Protein AF-A0A6G1YQM4-F1 (afdb_monomer_lite)

Structure (mmCIF, N/CA/C/O backbone):
data_AF-A0A6G1YQM4-F1
#
_entry.id   AF-A0A6G1YQM4-F1
#
loop_
_atom_site.group_PDB
_atom_site.id
_atom_site.type_symbol
_atom_site.label_atom_id
_atom_site.label_alt_id
_atom_site.label_comp_id
_atom_site.label_asym_id
_atom_site.label_entity_id
_atom_site.label_seq_id
_atom_site.pdbx_PDB_ins_code
_atom_site.Cartn_x
_atom_site.Cartn_y
_atom_site.Cartn_z
_atom_site.occupancy
_atom_site.B_iso_or_equiv
_atom_site.auth_seq_id
_atom_site.auth_comp_id
_atom_site.auth_asym_id
_atom_site.auth_atom_id
_atom_site.pdbx_PDB_model_num
ATOM 1 N N . MET A 1 1 ? 14.042 -0.057 -1.355 1.00 93.12 1 MET A N 1
ATOM 2 C CA . MET A 1 1 ? 14.466 -1.286 -0.635 1.00 93.12 1 MET A CA 1
ATOM 3 C C . MET A 1 1 ? 14.367 -2.520 -1.538 1.00 93.12 1 MET A C 1
ATOM 5 O O . MET A 1 1 ? 13.588 -2.497 -2.484 1.00 93.12 1 MET A O 1
ATOM 9 N N . LYS A 1 2 ? 15.116 -3.605 -1.276 1.00 93.81 2 LYS A N 1
ATOM 10 C CA . LYS A 1 2 ? 14.981 -4.874 -2.031 1.00 93.81 2 LYS A CA 1
ATOM 11 C C . LYS A 1 2 ? 13.639 -5.536 -1.713 1.00 93.81 2 LYS A C 1
ATOM 13 O O . LYS A 1 2 ? 13.329 -5.700 -0.537 1.00 93.81 2 LYS A O 1
ATOM 18 N N . LEU A 1 3 ? 12.873 -5.939 -2.725 1.00 96.12 3 LEU A N 1
ATOM 19 C CA . LEU A 1 3 ? 11.647 -6.713 -2.527 1.00 96.12 3 LEU A CA 1
ATOM 20 C C . LEU A 1 3 ? 12.017 -8.171 -2.213 1.00 96.12 3 LEU A C 1
ATOM 22 O O . LEU A 1 3 ? 12.542 -8.871 -3.070 1.00 96.12 3 LEU A O 1
ATOM 26 N N . THR A 1 4 ? 11.800 -8.593 -0.970 1.00 97.06 4 THR A N 1
ATOM 27 C CA . THR A 1 4 ? 12.006 -9.970 -0.488 1.00 97.06 4 THR A CA 1
ATOM 28 C C . THR A 1 4 ? 10.656 -10.600 -0.158 1.00 97.06 4 THR A C 1
ATOM 30 O O . THR A 1 4 ? 9.686 -9.864 0.028 1.00 97.06 4 THR A O 1
ATOM 33 N N . GLU A 1 5 ? 10.587 -11.925 -0.015 1.00 96.88 5 GLU A N 1
ATOM 34 C CA . GLU A 1 5 ? 9.345 -12.612 0.383 1.00 96.88 5 GLU A CA 1
ATOM 35 C C . GLU A 1 5 ? 8.803 -12.100 1.721 1.00 96.88 5 GLU A C 1
ATOM 37 O O . GLU A 1 5 ? 7.628 -11.757 1.818 1.00 96.88 5 GLU A O 1
ATOM 42 N N . PHE A 1 6 ? 9.682 -11.884 2.706 1.00 96.75 6 PHE A N 1
ATOM 43 C CA . PHE A 1 6 ? 9.312 -11.231 3.966 1.00 96.75 6 PHE A CA 1
ATOM 44 C C . PHE A 1 6 ? 8.618 -9.878 3.744 1.00 96.75 6 PHE A C 1
ATOM 46 O O . PHE A 1 6 ? 7.586 -9.590 4.344 1.00 96.75 6 PHE A O 1
ATOM 53 N N . ARG A 1 7 ? 9.160 -9.029 2.860 1.00 96.81 7 ARG A N 1
ATOM 54 C CA . ARG A 1 7 ? 8.571 -7.710 2.595 1.00 96.81 7 ARG A CA 1
ATOM 55 C C . ARG A 1 7 ? 7.274 -7.808 1.808 1.00 96.81 7 ARG A C 1
ATOM 57 O O . ARG A 1 7 ? 6.383 -7.012 2.071 1.00 96.81 7 ARG A O 1
ATOM 64 N N . LYS A 1 8 ? 7.140 -8.763 0.884 1.00 97.62 8 LYS A N 1
ATOM 65 C CA . LYS A 1 8 ? 5.861 -9.030 0.210 1.00 97.62 8 LYS A CA 1
ATOM 66 C C . LYS A 1 8 ? 4.793 -9.410 1.235 1.00 97.62 8 LYS A C 1
ATOM 68 O O . LYS A 1 8 ? 3.751 -8.764 1.278 1.00 97.62 8 LYS A O 1
ATOM 73 N N . ALA A 1 9 ? 5.088 -10.374 2.109 1.00 97.81 9 ALA A N 1
ATOM 74 C CA . ALA A 1 9 ? 4.183 -10.797 3.176 1.00 97.81 9 ALA A CA 1
ATOM 75 C C . ALA A 1 9 ? 3.811 -9.629 4.102 1.00 97.81 9 ALA A C 1
ATOM 77 O O . ALA A 1 9 ? 2.632 -9.404 4.375 1.00 97.81 9 ALA A O 1
ATOM 78 N N . TRP A 1 10 ? 4.798 -8.826 4.510 1.00 98.12 10 TRP A N 1
ATOM 79 C CA . TRP A 1 10 ? 4.562 -7.627 5.311 1.00 98.12 10 TRP A CA 1
ATOM 80 C C . TRP A 1 10 ? 3.642 -6.626 4.599 1.00 98.12 10 TRP A C 1
ATOM 82 O O . TRP A 1 10 ? 2.716 -6.125 5.225 1.00 98.12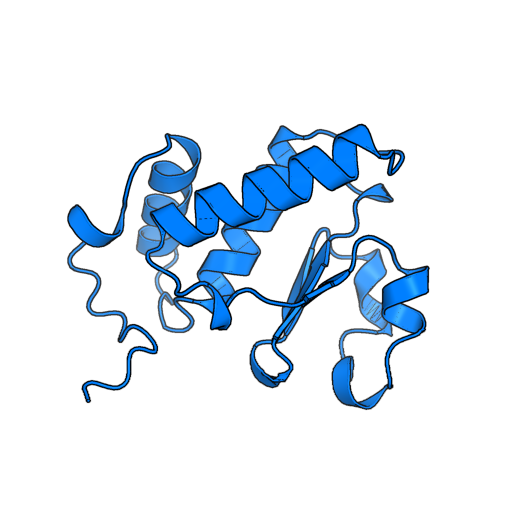 10 TRP A O 1
ATOM 92 N N . ILE A 1 11 ? 3.844 -6.363 3.301 1.00 98.12 11 ILE A N 1
ATOM 93 C CA . ILE A 1 11 ? 3.004 -5.437 2.520 1.00 98.12 11 ILE A CA 1
ATOM 94 C C . ILE A 1 11 ? 1.559 -5.935 2.463 1.00 98.12 11 ILE A C 1
ATOM 96 O O . ILE A 1 11 ? 0.642 -5.157 2.712 1.00 98.12 11 ILE A O 1
ATOM 100 N N . HIS A 1 12 ? 1.348 -7.217 2.162 1.00 97.38 12 HIS A N 1
ATOM 101 C CA . HIS A 1 12 ? 0.003 -7.792 2.106 1.00 97.38 12 HIS A CA 1
ATOM 102 C C . HIS A 1 12 ? -0.698 -7.736 3.466 1.00 97.38 12 HIS A C 1
ATOM 104 O O . HIS A 1 12 ? -1.864 -7.345 3.538 1.00 97.38 12 HIS A O 1
ATOM 110 N N . ASN A 1 13 ? 0.019 -8.060 4.545 1.00 97.50 13 ASN A N 1
ATOM 111 C CA . ASN A 1 13 ? -0.514 -7.949 5.897 1.00 97.50 13 ASN A CA 1
ATOM 112 C C . ASN A 1 13 ? -0.864 -6.499 6.256 1.00 97.50 13 ASN A C 1
ATOM 114 O O . ASN A 1 13 ? -1.948 -6.231 6.760 1.00 97.50 13 ASN A O 1
ATOM 118 N N . GLU A 1 14 ? 0.037 -5.565 5.958 1.00 97.38 14 GLU A N 1
ATOM 119 C CA . GLU A 1 14 ? -0.152 -4.143 6.222 1.00 97.38 14 GLU A CA 1
ATOM 120 C C . GLU A 1 14 ? -1.380 -3.603 5.475 1.00 97.38 14 GLU A C 1
ATOM 122 O O . GLU A 1 14 ? -2.225 -2.965 6.095 1.00 97.38 14 GLU A O 1
ATOM 127 N N . ILE A 1 15 ? -1.533 -3.914 4.182 1.00 96.94 15 ILE A N 1
ATOM 128 C CA . ILE A 1 15 ? -2.711 -3.524 3.390 1.00 96.94 15 ILE A CA 1
ATOM 129 C C . ILE A 1 15 ? -3.987 -4.079 4.016 1.00 96.94 15 ILE A C 1
ATOM 131 O O . ILE A 1 15 ? -4.918 -3.312 4.239 1.00 96.94 15 ILE A O 1
ATOM 135 N N . ARG A 1 16 ? -4.021 -5.372 4.356 1.00 95.56 16 ARG A N 1
ATOM 136 C CA . ARG A 1 16 ? -5.184 -6.001 4.998 1.00 95.56 16 ARG A CA 1
ATOM 137 C C . ARG A 1 16 ? -5.576 -5.284 6.291 1.00 95.56 16 ARG A C 1
ATOM 139 O O . ARG A 1 16 ? -6.733 -4.907 6.441 1.00 95.56 16 ARG A O 1
ATOM 146 N N . CYS A 1 17 ? -4.614 -5.015 7.174 1.00 94.06 17 CYS A N 1
ATOM 147 C CA . CYS A 1 17 ? -4.883 -4.294 8.419 1.00 94.06 17 CYS A CA 1
ATOM 148 C C . CYS A 1 17 ? -5.441 -2.885 8.166 1.00 94.06 17 CYS A C 1
ATOM 150 O O . CYS A 1 17 ? -6.333 -2.439 8.883 1.00 94.06 17 CYS A O 1
ATOM 152 N N . ARG A 1 18 ? -4.929 -2.155 7.162 1.00 94.12 18 ARG A N 1
ATOM 153 C CA . ARG A 1 18 ? -5.429 -0.803 6.849 1.00 94.12 18 ARG A CA 1
ATOM 154 C C . ARG A 1 18 ? -6.803 -0.824 6.192 1.00 94.12 18 ARG A C 1
ATOM 156 O O . ARG A 1 18 ? -7.613 0.029 6.525 1.00 94.12 18 A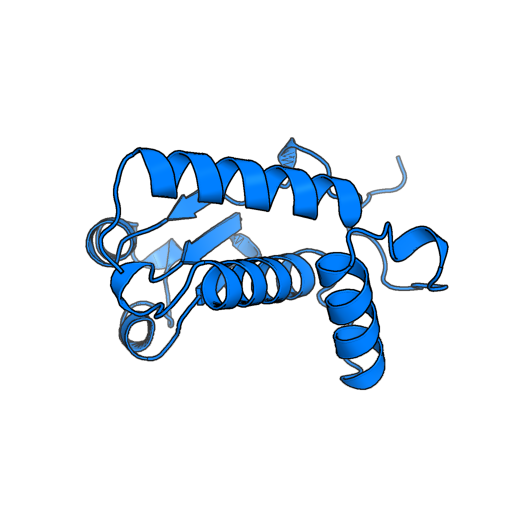RG A O 1
ATOM 163 N N . VAL A 1 19 ? -7.074 -1.799 5.328 1.00 93.00 19 VAL A N 1
ATOM 164 C CA . VAL A 1 19 ? -8.391 -2.053 4.718 1.00 93.00 19 VAL A CA 1
ATOM 165 C C . VAL A 1 19 ? -9.452 -2.278 5.797 1.00 93.00 19 VAL A C 1
ATOM 167 O O . VAL A 1 19 ? -10.497 -1.634 5.771 1.00 93.00 19 VAL A O 1
ATOM 170 N N . GLU A 1 20 ? -9.158 -3.119 6.789 1.00 90.44 20 GLU A N 1
ATOM 171 C CA . GLU A 1 20 ? -10.054 -3.355 7.929 1.00 90.44 20 GLU A CA 1
ATOM 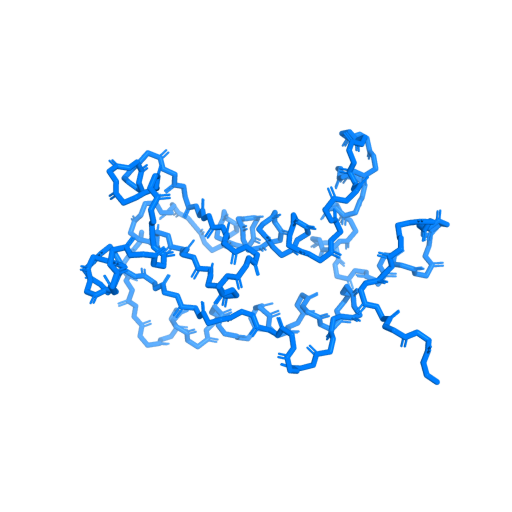172 C C . GLU A 1 20 ? -10.292 -2.068 8.736 1.00 90.44 20 GLU A C 1
ATOM 174 O O . GLU A 1 20 ? -11.428 -1.743 9.081 1.00 90.44 20 GLU A O 1
ATOM 179 N N . GLN A 1 21 ? -9.242 -1.277 8.979 1.00 90.19 21 GLN A N 1
ATOM 180 C CA . GLN A 1 21 ? -9.352 -0.017 9.724 1.00 90.19 21 GLN A CA 1
ATOM 181 C C . GLN A 1 21 ? -10.184 1.056 9.018 1.00 90.19 21 GLN A C 1
ATOM 183 O O . GLN A 1 21 ? -10.851 1.839 9.693 1.00 90.19 21 GLN A O 1
ATOM 188 N N . ILE A 1 22 ? -10.149 1.111 7.685 1.00 88.44 22 ILE A N 1
ATOM 189 C CA . ILE A 1 22 ? -10.969 2.044 6.896 1.00 88.44 22 ILE A CA 1
ATOM 190 C C . ILE A 1 22 ? -12.362 1.490 6.570 1.00 88.44 22 ILE A C 1
ATOM 192 O O . ILE A 1 22 ? -13.146 2.191 5.936 1.00 88.44 22 ILE A O 1
ATOM 196 N N . GLY A 1 23 ? -12.673 0.259 6.992 1.00 88.06 23 GLY A N 1
ATOM 197 C CA . GLY A 1 23 ? -13.964 -0.378 6.727 1.00 88.06 23 GLY A CA 1
ATOM 198 C C . GLY A 1 23 ? -14.176 -0.737 5.255 1.00 88.06 23 GLY A C 1
ATOM 199 O O . GLY A 1 23 ? -15.309 -0.750 4.785 1.00 88.06 23 GLY A O 1
ATOM 200 N N . MET A 1 24 ? -13.101 -0.992 4.505 1.00 89.56 24 MET A N 1
ATOM 201 C CA . MET A 1 24 ? -13.199 -1.397 3.104 1.00 89.56 24 MET A CA 1
ATOM 202 C C . MET A 1 24 ? -13.535 -2.898 3.009 1.00 89.56 24 MET A C 1
ATOM 204 O O . MET A 1 24 ? -12.824 -3.716 3.604 1.00 89.56 24 MET A O 1
ATOM 208 N N . PRO A 1 25 ? -14.572 -3.296 2.248 1.00 90.12 25 PRO A N 1
ATOM 209 C CA . PRO A 1 25 ? -14.885 -4.700 2.009 1.00 90.12 25 PRO A CA 1
ATOM 210 C C . PRO A 1 25 ? -13.738 -5.442 1.312 1.00 90.12 25 PRO A C 1
ATOM 212 O O . PRO A 1 25 ? -13.021 -4.878 0.485 1.00 90.12 25 PRO A O 1
ATOM 215 N N . LYS A 1 26 ? -13.581 -6.742 1.589 1.00 89.62 26 LYS A N 1
ATOM 216 C CA . LYS A 1 26 ? -12.479 -7.549 1.029 1.00 89.62 26 LYS A CA 1
ATOM 217 C C . LYS A 1 26 ? -12.480 -7.579 -0.505 1.00 89.62 26 LYS A C 1
ATOM 219 O O . LYS A 1 26 ? -11.410 -7.590 -1.107 1.00 89.62 26 LYS A O 1
ATOM 224 N N . GLN A 1 27 ? -13.655 -7.555 -1.132 1.00 91.50 27 GLN A N 1
ATOM 225 C CA . GLN A 1 27 ? -13.819 -7.520 -2.589 1.00 91.50 27 GLN A CA 1
ATOM 226 C C . GLN A 1 27 ? -13.384 -6.194 -3.235 1.00 91.50 27 GLN A C 1
ATOM 228 O O . GLN A 1 27 ? -13.134 -6.148 -4.439 1.00 91.50 27 GLN A O 1
ATOM 233 N N . GLU A 1 28 ? -13.263 -5.128 -2.441 1.00 92.88 28 GLU A N 1
ATOM 234 C CA . GLU A 1 28 ? -12.826 -3.810 -2.903 1.00 92.88 28 GLU A CA 1
ATOM 235 C C . GLU A 1 28 ? -11.308 -3.624 -2.821 1.00 92.88 28 GLU A C 1
ATOM 237 O O . GLU A 1 28 ? -10.787 -2.640 -3.349 1.00 92.88 28 GLU A O 1
ATOM 242 N N . ILE A 1 29 ? -10.574 -4.565 -2.214 1.00 94.81 29 ILE A N 1
ATOM 243 C CA . ILE A 1 29 ? -9.115 -4.482 -2.101 1.00 94.81 29 ILE A CA 1
ATOM 244 C C . ILE A 1 29 ? -8.498 -4.444 -3.511 1.00 94.81 29 ILE A C 1
ATOM 246 O O . ILE A 1 29 ? -8.709 -5.366 -4.304 1.00 94.81 29 ILE A O 1
ATOM 250 N N . PRO A 1 30 ? -7.697 -3.415 -3.846 1.00 95.12 30 PRO A N 1
ATOM 251 C CA . PRO A 1 30 ? -7.116 -3.296 -5.174 1.00 95.12 30 PRO A CA 1
ATOM 252 C C . PRO A 1 30 ? -6.072 -4.389 -5.432 1.00 95.12 30 PRO A C 1
ATOM 254 O O . PRO A 1 30 ? -5.354 -4.831 -4.532 1.00 95.12 30 PRO A O 1
ATOM 257 N N . ARG A 1 31 ? -5.898 -4.762 -6.702 1.00 96.06 31 ARG A N 1
ATOM 258 C CA . ARG A 1 31 ? -4.773 -5.587 -7.151 1.00 96.06 31 ARG A CA 1
ATOM 259 C C . ARG A 1 31 ? -3.462 -4.845 -6.906 1.00 96.06 31 ARG A C 1
ATOM 261 O O . ARG A 1 31 ? -3.282 -3.721 -7.376 1.00 96.06 31 ARG A O 1
ATOM 268 N N . ILE A 1 32 ? -2.523 -5.499 -6.227 1.00 97.12 32 ILE A N 1
ATOM 269 C CA . ILE A 1 32 ? -1.249 -4.898 -5.825 1.00 97.12 32 ILE A CA 1
ATOM 270 C C . ILE A 1 32 ? -0.145 -5.232 -6.826 1.00 97.12 32 ILE A C 1
ATOM 272 O O . ILE A 1 32 ? 0.067 -6.392 -7.169 1.00 97.12 32 ILE A O 1
ATOM 276 N N . ILE A 1 33 ? 0.581 -4.207 -7.262 1.00 96.81 33 ILE A N 1
ATOM 277 C CA . ILE A 1 33 ? 1.744 -4.303 -8.143 1.00 96.81 33 ILE A CA 1
ATOM 278 C C . ILE A 1 33 ? 2.945 -3.702 -7.414 1.00 96.81 33 ILE A C 1
ATOM 280 O O . ILE A 1 33 ? 2.906 -2.544 -6.999 1.00 96.81 33 ILE A O 1
ATOM 284 N N . LEU A 1 34 ? 4.016 -4.476 -7.246 1.00 96.75 34 LEU A N 1
ATOM 285 C CA . LEU A 1 34 ? 5.131 -4.114 -6.355 1.00 96.75 34 LEU A CA 1
ATOM 286 C C . LEU A 1 34 ? 6.393 -3.692 -7.107 1.00 96.75 34 LEU A C 1
ATOM 288 O O . LEU A 1 34 ? 7.334 -3.147 -6.520 1.00 96.75 34 LEU A O 1
ATOM 292 N N . THR A 1 35 ? 6.438 -3.953 -8.413 1.00 93.38 35 THR A N 1
ATOM 293 C CA . THR A 1 35 ? 7.584 -3.622 -9.254 1.00 93.38 35 THR A CA 1
ATOM 294 C C . THR A 1 35 ? 7.169 -2.872 -10.509 1.00 93.38 35 THR A C 1
ATOM 296 O O . THR A 1 35 ? 6.100 -3.075 -11.084 1.00 93.38 35 THR A O 1
ATOM 299 N N . ARG A 1 36 ? 8.061 -1.996 -10.982 1.00 91.25 36 ARG A N 1
ATOM 300 C CA . ARG A 1 36 ? 7.854 -1.294 -12.252 1.00 91.25 36 ARG A CA 1
ATOM 301 C C . ARG A 1 36 ? 7.772 -2.275 -13.425 1.00 91.25 36 ARG A C 1
ATOM 303 O O . ARG A 1 36 ? 7.031 -2.014 -14.361 1.00 91.25 36 ARG A O 1
ATOM 310 N N . LYS A 1 37 ? 8.502 -3.396 -13.370 1.00 91.62 37 LYS A N 1
ATOM 311 C CA . LYS A 1 37 ? 8.447 -4.446 -14.396 1.00 91.62 37 LYS A CA 1
ATOM 312 C C . LYS A 1 37 ? 7.028 -5.003 -14.525 1.00 91.62 37 LYS A C 1
ATOM 314 O O . LYS A 1 37 ? 6.490 -5.003 -15.622 1.00 91.62 37 LYS A O 1
ATOM 319 N N . GLU A 1 38 ? 6.407 -5.393 -13.413 1.00 94.00 38 GLU A N 1
ATOM 320 C CA . GLU A 1 38 ? 5.018 -5.876 -13.396 1.00 94.00 38 GLU A CA 1
ATOM 321 C C . GLU A 1 38 ? 4.030 -4.787 -13.831 1.00 94.00 38 GLU A C 1
ATOM 323 O O . GLU A 1 38 ? 3.119 -5.058 -14.604 1.00 94.00 38 GLU A O 1
ATOM 328 N N . TRP A 1 39 ? 4.236 -3.536 -13.406 1.00 92.50 39 TRP A N 1
ATOM 329 C CA . TRP A 1 39 ? 3.393 -2.413 -13.833 1.00 92.50 39 TRP A CA 1
ATOM 330 C C . TRP A 1 39 ? 3.437 -2.195 -15.347 1.00 92.50 39 TRP A C 1
ATOM 332 O O . TRP A 1 39 ? 2.412 -1.969 -15.985 1.00 92.50 39 TRP A O 1
ATOM 342 N N . LEU A 1 40 ? 4.630 -2.275 -15.934 1.00 91.00 40 LEU A N 1
ATOM 343 C CA . LEU A 1 40 ? 4.818 -2.182 -17.376 1.00 91.00 40 LEU A CA 1
ATOM 344 C C . LEU A 1 40 ? 4.370 -3.460 -18.104 1.00 91.00 40 LEU A C 1
ATOM 346 O O . LEU A 1 40 ? 4.157 -3.413 -19.306 1.00 91.00 40 LEU A O 1
ATOM 350 N N . ALA A 1 41 ? 4.174 -4.585 -17.426 1.00 93.56 41 ALA A N 1
ATOM 351 C CA . ALA A 1 41 ? 3.583 -5.766 -18.052 1.00 93.56 41 ALA A CA 1
ATOM 352 C C . ALA A 1 41 ? 2.053 -5.659 -18.191 1.00 93.56 41 ALA A C 1
ATOM 354 O O . ALA A 1 41 ? 1.460 -6.392 -18.976 1.00 93.56 41 ALA A O 1
ATOM 355 N N . LEU A 1 42 ? 1.402 -4.742 -17.464 1.00 93.19 42 LEU A N 1
ATOM 356 C CA . LEU A 1 42 ? -0.039 -4.525 -17.591 1.00 93.19 42 LEU A CA 1
ATOM 357 C C . LEU A 1 42 ? -0.410 -3.934 -18.965 1.00 93.19 42 LEU A C 1
ATOM 359 O O . LEU A 1 42 ? 0.361 -3.113 -19.493 1.00 93.19 42 LEU A O 1
ATOM 363 N N . PRO A 1 43 ? -1.615 -4.258 -19.482 1.00 92.88 43 PRO A N 1
ATOM 364 C CA . PRO A 1 43 ? -2.218 -3.575 -20.623 1.00 92.88 43 PRO A CA 1
ATOM 365 C C . PRO A 1 43 ? -2.147 -2.049 -20.484 1.00 92.88 43 PRO A C 1
ATOM 367 O O . PRO A 1 43 ? -2.249 -1.484 -19.382 1.00 92.88 43 PRO A O 1
ATOM 370 N N . LYS A 1 44 ? -1.917 -1.356 -21.603 1.00 88.75 44 LYS A N 1
ATOM 371 C CA . LYS A 1 44 ? -1.682 0.097 -21.601 1.00 88.75 44 LYS A CA 1
ATOM 372 C C . LYS A 1 44 ? -2.916 0.854 -21.115 1.00 88.75 44 LYS A C 1
ATOM 374 O O . LYS A 1 44 ? -2.777 1.850 -20.408 1.00 88.75 44 LYS A O 1
ATOM 379 N N . GLU A 1 45 ? -4.094 0.333 -21.414 1.00 88.69 45 GLU A N 1
ATOM 380 C CA . GLU A 1 45 ? -5.417 0.862 -21.088 1.00 88.69 45 GLU A CA 1
ATOM 381 C C . GLU A 1 45 ? -5.597 0.961 -19.566 1.00 88.69 45 GLU A C 1
ATOM 383 O O . GLU A 1 45 ? -6.072 1.972 -19.052 1.00 88.69 45 GLU A O 1
ATOM 388 N N . LEU A 1 46 ? -5.091 -0.027 -18.817 1.00 87.31 46 LEU A N 1
ATOM 389 C CA . LEU A 1 46 ? -5.152 -0.054 -17.348 1.00 87.31 46 LEU A CA 1
ATOM 390 C C . LEU A 1 46 ? -4.170 0.925 -16.684 1.00 87.31 46 LEU A C 1
ATOM 392 O O . LEU A 1 46 ? -4.300 1.254 -15.504 1.00 87.31 46 LEU A O 1
ATOM 396 N N . THR A 1 47 ? -3.163 1.396 -17.425 1.00 83.19 47 THR A N 1
ATOM 397 C CA . THR A 1 47 ? -2.077 2.243 -16.898 1.00 83.19 47 THR A CA 1
ATOM 398 C C . THR A 1 47 ? -2.021 3.638 -17.538 1.00 83.19 47 THR A C 1
ATOM 400 O O . THR A 1 47 ? -1.151 4.445 -17.179 1.00 83.19 47 THR A O 1
ATOM 403 N N . HIS A 1 48 ? -2.981 3.970 -18.410 1.00 80.81 48 HIS A N 1
ATOM 404 C CA . HIS A 1 48 ? -2.989 5.131 -19.309 1.00 80.81 48 HIS A CA 1
ATOM 405 C C . HIS A 1 48 ? -2.736 6.482 -18.614 1.00 80.81 48 HIS A C 1
ATOM 407 O O . HIS A 1 48 ? -3.563 6.955 -17.842 1.00 80.81 48 HIS A O 1
ATOM 413 N N . GLY A 1 49 ? -1.589 7.125 -18.869 1.00 78.62 49 GLY A N 1
ATOM 414 C CA . GLY A 1 49 ? -1.214 8.425 -18.276 1.00 78.62 49 GLY A CA 1
ATOM 415 C C . GLY A 1 49 ? -0.366 8.365 -16.992 1.00 78.62 49 GLY A C 1
ATOM 416 O O . GLY A 1 49 ? 0.095 9.394 -16.511 1.00 78.62 49 GLY A O 1
ATOM 417 N N . LEU A 1 50 ? -0.098 7.175 -16.438 1.00 80.06 50 LEU A N 1
ATOM 418 C CA . LEU A 1 50 ? 0.828 6.999 -15.297 1.00 80.06 50 LEU A CA 1
ATOM 419 C C . LEU A 1 50 ? 2.027 6.108 -15.625 1.00 80.06 50 LEU A C 1
ATOM 421 O O . LEU A 1 50 ? 3.012 6.083 -14.889 1.00 80.06 50 LEU A O 1
ATOM 425 N N . ARG A 1 51 ? 1.979 5.395 -16.751 1.00 82.25 51 ARG A N 1
ATOM 426 C CA . ARG A 1 51 ? 3.019 4.462 -17.199 1.00 82.25 51 ARG A CA 1
ATOM 427 C C . ARG A 1 51 ? 4.415 5.091 -17.294 1.00 82.25 51 ARG A C 1
ATOM 429 O O . ARG A 1 51 ? 5.397 4.441 -16.939 1.00 82.25 51 ARG A O 1
ATOM 436 N N . THR A 1 52 ? 4.494 6.353 -17.711 1.00 78.19 52 THR A N 1
ATOM 437 C CA . THR A 1 52 ? 5.749 7.107 -17.856 1.00 78.19 52 THR A CA 1
ATOM 438 C C . THR A 1 52 ? 6.202 7.789 -16.566 1.00 78.19 52 THR A C 1
ATOM 440 O O . THR A 1 52 ? 7.377 8.116 -16.453 1.00 78.19 52 THR A O 1
ATOM 443 N N . THR A 1 53 ? 5.336 7.962 -15.563 1.00 81.19 53 THR A N 1
ATOM 444 C CA . THR A 1 53 ? 5.625 8.760 -14.354 1.00 81.19 53 THR A CA 1
ATOM 445 C C . THR A 1 53 ? 5.805 7.932 -13.082 1.00 81.19 53 THR A C 1
ATOM 447 O O . THR A 1 53 ? 6.191 8.479 -12.051 1.00 81.19 53 THR A O 1
ATOM 450 N N . THR A 1 54 ? 5.624 6.608 -13.138 1.00 80.00 54 THR A N 1
ATOM 451 C CA . THR A 1 54 ? 5.789 5.702 -11.981 1.00 80.00 54 THR A CA 1
ATOM 452 C C . THR A 1 54 ? 7.170 5.739 -11.327 1.00 80.00 54 THR A C 1
ATOM 454 O O . THR A 1 54 ? 7.297 5.422 -10.149 1.00 80.00 54 THR A O 1
ATOM 457 N N . HIS A 1 55 ? 8.213 6.155 -12.050 1.00 78.50 55 HIS A N 1
ATOM 458 C CA . HIS A 1 55 ? 9.554 6.328 -11.486 1.00 78.50 55 HIS A CA 1
ATOM 459 C C . HIS A 1 55 ? 9.662 7.542 -10.545 1.00 78.50 55 HIS A C 1
ATOM 461 O O . HIS A 1 55 ? 10.534 7.553 -9.681 1.00 78.50 55 HIS A O 1
ATOM 467 N N . LYS A 1 56 ? 8.770 8.535 -10.683 1.00 85.81 56 LYS A N 1
ATOM 468 C CA . LYS A 1 56 ? 8.742 9.767 -9.874 1.00 85.81 56 LYS A CA 1
ATOM 469 C C . LYS A 1 56 ? 7.902 9.637 -8.600 1.00 85.81 56 LYS A C 1
ATOM 471 O O . LYS A 1 56 ? 7.935 10.527 -7.760 1.00 85.81 56 LYS A O 1
ATOM 476 N N . LYS A 1 57 ? 7.123 8.559 -8.466 1.00 89.62 57 LYS A N 1
ATOM 477 C CA . LYS A 1 57 ? 6.168 8.362 -7.368 1.00 89.62 57 LYS A CA 1
ATOM 478 C C . LYS A 1 57 ? 6.541 7.144 -6.527 1.00 89.62 57 LYS A C 1
ATOM 480 O O . LYS A 1 57 ? 7.021 6.137 -7.050 1.00 89.62 57 LYS A O 1
ATOM 485 N N . LEU A 1 58 ? 6.297 7.237 -5.220 1.00 94.31 58 LEU A N 1
ATOM 486 C CA . LEU A 1 58 ? 6.443 6.109 -4.296 1.00 94.31 58 LEU A CA 1
ATOM 487 C C . LEU A 1 58 ? 5.288 5.114 -4.443 1.00 94.31 58 LEU A C 1
ATOM 489 O O . LEU A 1 58 ? 5.517 3.908 -4.417 1.00 94.31 58 LEU A O 1
ATOM 493 N N . GLY A 1 59 ? 4.075 5.602 -4.686 1.00 94.56 59 GLY A N 1
ATOM 494 C CA . GLY A 1 59 ? 2.907 4.788 -4.991 1.00 94.56 59 GLY A CA 1
ATOM 495 C C . GLY A 1 59 ? 1.927 5.531 -5.889 1.00 94.56 59 GLY A C 1
ATOM 496 O O . GLY A 1 59 ? 2.102 6.719 -6.171 1.00 94.56 59 GLY A O 1
ATOM 497 N N . THR A 1 60 ? 0.954 4.800 -6.418 1.00 93.25 60 THR A N 1
ATOM 498 C CA . THR A 1 60 ? -0.219 5.373 -7.080 1.00 93.25 60 THR A CA 1
ATOM 499 C C . THR A 1 60 ? -1.331 4.335 -7.161 1.00 93.25 60 THR A C 1
ATOM 501 O O . THR A 1 60 ? -1.059 3.152 -7.377 1.00 93.25 60 THR A O 1
ATOM 504 N N . ILE A 1 61 ? -2.580 4.772 -7.064 1.00 91.19 61 ILE A N 1
ATOM 505 C CA . ILE A 1 61 ? -3.752 3.925 -7.274 1.00 91.19 61 ILE A CA 1
ATOM 506 C C . ILE A 1 61 ? -4.584 4.366 -8.482 1.00 91.19 61 ILE A C 1
ATOM 508 O O . ILE A 1 61 ? -4.691 5.549 -8.808 1.00 91.19 61 ILE A O 1
ATOM 512 N N . ARG A 1 62 ? -5.176 3.389 -9.172 1.00 90.00 62 ARG A N 1
ATOM 513 C CA . ARG A 1 62 ? -6.142 3.575 -10.257 1.00 90.00 62 ARG A CA 1
ATOM 514 C C . ARG A 1 62 ? -7.512 3.095 -9.801 1.00 90.00 62 ARG A C 1
ATOM 516 O O . ARG A 1 62 ? -7.764 1.893 -9.872 1.00 90.00 62 ARG A O 1
ATOM 523 N N . PRO A 1 63 ? -8.414 4.004 -9.393 1.00 87.25 63 PRO A N 1
ATOM 524 C CA . PRO A 1 63 ? -9.713 3.598 -8.876 1.00 87.25 63 PRO A CA 1
ATOM 525 C C . PRO A 1 63 ? -10.556 2.804 -9.876 1.00 87.25 63 PRO A C 1
ATOM 527 O O . PRO A 1 63 ? -11.110 1.777 -9.511 1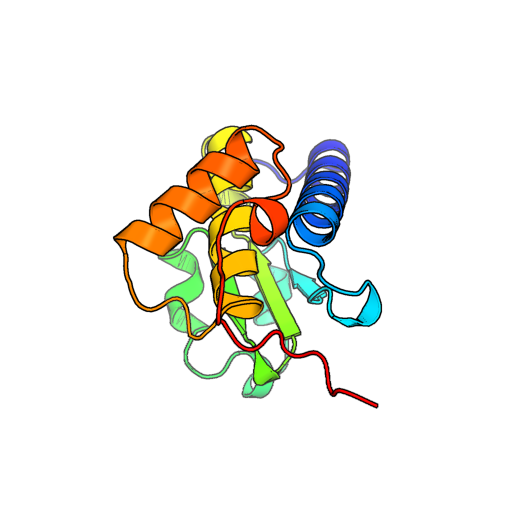.00 87.25 63 PRO A O 1
ATOM 530 N N . ARG A 1 64 ? -10.592 3.224 -11.150 1.00 87.00 64 ARG A N 1
ATOM 531 C CA . ARG A 1 64 ? -11.396 2.556 -12.192 1.00 87.00 64 ARG A CA 1
ATOM 532 C C . ARG A 1 64 ? -10.984 1.106 -12.444 1.00 87.00 64 ARG A C 1
ATOM 534 O O . ARG A 1 64 ? -11.839 0.252 -12.608 1.00 87.00 64 ARG A O 1
ATOM 541 N N . SER A 1 65 ? -9.681 0.827 -12.472 1.00 89.75 65 SER A N 1
ATOM 542 C CA . SER A 1 65 ? -9.165 -0.525 -12.714 1.00 89.75 65 SER A CA 1
ATOM 543 C C . SER A 1 65 ? -8.873 -1.301 -11.428 1.00 89.75 65 SER A C 1
ATOM 545 O O . SER A 1 65 ? -8.456 -2.452 -11.511 1.00 89.75 65 SER A O 1
ATOM 547 N N . ARG A 1 66 ? -9.055 -0.682 -10.252 1.00 92.69 66 ARG A N 1
ATOM 548 C CA . ARG A 1 66 ? -8.741 -1.244 -8.928 1.00 92.69 66 ARG A CA 1
ATOM 549 C C . ARG A 1 66 ? -7.311 -1.788 -8.845 1.00 92.69 66 ARG A C 1
ATOM 551 O O . ARG A 1 66 ? -7.082 -2.896 -8.374 1.00 92.69 66 ARG A O 1
ATOM 558 N N . ILE A 1 67 ? -6.331 -1.019 -9.332 1.00 94.19 67 ILE A N 1
ATOM 559 C CA . ILE A 1 67 ? -4.906 -1.401 -9.300 1.00 94.19 67 ILE A CA 1
ATOM 560 C C . ILE A 1 67 ? -4.124 -0.395 -8.466 1.00 94.19 67 ILE A C 1
ATOM 562 O O . ILE A 1 67 ? -4.152 0.801 -8.757 1.00 94.19 67 ILE A O 1
ATOM 566 N N . MET A 1 68 ? -3.374 -0.886 -7.483 1.00 95.44 68 MET A N 1
ATOM 567 C CA . MET A 1 68 ? -2.421 -0.106 -6.704 1.00 95.44 68 MET A CA 1
ATOM 568 C C . MET A 1 68 ? -0.994 -0.494 -7.075 1.00 95.44 68 MET A C 1
ATOM 570 O O . MET A 1 68 ? -0.617 -1.663 -7.018 1.00 95.44 68 MET A O 1
ATOM 574 N N . PHE A 1 69 ? -0.180 0.497 -7.412 1.00 96.44 69 PHE A N 1
ATOM 575 C CA . PHE A 1 69 ? 1.253 0.340 -7.592 1.00 96.44 69 PHE A CA 1
ATOM 576 C C . PHE A 1 69 ? 2.009 0.893 -6.392 1.00 96.44 69 PHE A C 1
ATOM 578 O O . PHE A 1 69 ? 1.790 2.031 -5.983 1.00 96.44 69 PHE A O 1
ATOM 585 N N . LEU A 1 70 ? 2.948 0.104 -5.879 1.00 97.06 70 LEU A N 1
ATOM 586 C CA . LEU A 1 70 ? 3.888 0.496 -4.837 1.00 97.06 70 LEU A CA 1
ATOM 587 C C . LEU A 1 70 ? 5.305 0.303 -5.373 1.00 97.06 70 LEU A C 1
ATOM 589 O O . LEU A 1 70 ? 5.751 -0.821 -5.593 1.00 97.06 70 LEU A O 1
ATOM 593 N N . ASN A 1 71 ? 6.050 1.389 -5.558 1.00 95.31 71 ASN A N 1
ATOM 594 C CA . ASN A 1 71 ? 7.435 1.331 -6.010 1.00 95.31 71 ASN A CA 1
ATOM 595 C C . ASN A 1 71 ? 8.364 0.964 -4.845 1.00 95.31 71 ASN A C 1
ATOM 597 O O . ASN A 1 71 ? 9.086 1.805 -4.300 1.00 95.31 71 ASN A O 1
ATOM 601 N N . VAL A 1 72 ? 8.346 -0.301 -4.423 1.00 96.00 72 VAL A N 1
ATOM 602 C CA . VAL A 1 72 ? 9.074 -0.773 -3.231 1.00 96.00 72 VAL A CA 1
ATOM 603 C C . VAL A 1 72 ? 10.571 -0.447 -3.316 1.00 96.00 72 VAL A C 1
ATOM 605 O O . VAL A 1 72 ? 11.192 -0.063 -2.321 1.00 96.00 72 VAL A O 1
ATOM 608 N N . ARG A 1 73 ? 11.167 -0.488 -4.515 1.00 94.12 73 ARG A N 1
ATOM 609 C CA . ARG A 1 73 ? 12.587 -0.151 -4.704 1.00 94.12 73 ARG A CA 1
ATOM 610 C C . ARG A 1 73 ? 12.914 1.287 -4.295 1.00 94.12 73 ARG A C 1
ATOM 612 O O . ARG A 1 73 ? 13.965 1.479 -3.685 1.00 94.12 73 ARG A O 1
ATOM 619 N N . SER A 1 74 ? 12.007 2.233 -4.521 1.00 94.50 74 SER A N 1
ATOM 620 C CA . SER A 1 74 ? 12.190 3.653 -4.189 1.00 94.50 74 SER A CA 1
ATOM 621 C C . SER A 1 74 ? 11.967 4.002 -2.713 1.00 94.50 74 SER A C 1
ATOM 623 O O . SER A 1 74 ? 12.331 5.093 -2.286 1.00 94.50 74 SER A O 1
ATOM 625 N N . HIS A 1 75 ? 11.413 3.091 -1.909 1.00 96.19 75 HIS A N 1
ATOM 626 C CA . HIS A 1 75 ? 11.200 3.336 -0.483 1.00 96.19 75 HIS A CA 1
ATOM 627 C C . HIS A 1 75 ? 12.475 3.119 0.340 1.00 96.19 75 HIS A C 1
ATOM 629 O O . HIS A 1 75 ? 13.194 2.128 0.150 1.00 96.19 75 HIS A O 1
ATOM 635 N N . ARG A 1 76 ? 12.714 4.010 1.307 1.00 95.69 76 ARG A N 1
ATOM 636 C CA . ARG A 1 76 ? 13.863 3.979 2.228 1.00 95.69 76 ARG A CA 1
ATOM 637 C C . ARG A 1 76 ? 13.602 3.147 3.488 1.00 95.69 76 ARG A C 1
ATOM 639 O O . ARG A 1 76 ? 14.543 2.619 4.063 1.00 95.69 76 ARG A O 1
ATOM 646 N N . SER A 1 77 ? 12.343 2.986 3.905 1.00 96.44 77 SER A N 1
ATOM 647 C CA . SER A 1 77 ? 11.975 2.228 5.113 1.00 96.44 77 SER A CA 1
ATOM 648 C C . SER A 1 77 ? 10.554 1.661 5.047 1.00 96.44 77 SER A C 1
ATOM 650 O O . SER A 1 77 ? 9.720 2.146 4.280 1.00 96.44 77 SER A O 1
ATOM 652 N N . LEU A 1 78 ? 10.258 0.650 5.878 1.00 96.56 78 LEU A N 1
ATOM 653 C CA . LEU A 1 78 ? 8.896 0.110 6.021 1.00 96.56 78 LEU A CA 1
ATOM 654 C C . LEU A 1 78 ? 7.915 1.170 6.536 1.00 96.56 78 LEU A C 1
ATOM 656 O O . LEU A 1 78 ? 6.764 1.194 6.120 1.00 96.56 78 LEU A O 1
ATOM 660 N N . ARG A 1 79 ? 8.384 2.105 7.375 1.00 95.88 79 ARG A N 1
ATOM 661 C CA . ARG A 1 79 ? 7.580 3.245 7.835 1.00 95.88 79 ARG A CA 1
ATOM 662 C C . ARG A 1 79 ? 7.113 4.118 6.669 1.00 95.88 79 ARG A C 1
ATOM 664 O O . ARG A 1 79 ? 5.941 4.462 6.609 1.00 95.88 79 ARG A O 1
ATOM 671 N N . GLN A 1 80 ? 8.007 4.443 5.734 1.00 96.38 80 GLN A N 1
ATOM 672 C CA . GLN A 1 80 ? 7.647 5.215 4.540 1.00 96.38 80 GLN A CA 1
ATOM 673 C C . GLN A 1 80 ? 6.687 4.437 3.625 1.00 96.38 80 GLN A C 1
ATOM 675 O O . GLN A 1 80 ? 5.777 5.017 3.041 1.00 96.38 80 GLN A O 1
ATOM 680 N N . LEU A 1 81 ? 6.881 3.120 3.511 1.00 97.31 81 LEU A N 1
ATOM 681 C CA . LEU A 1 81 ? 6.015 2.256 2.709 1.00 97.31 81 LEU A CA 1
ATOM 682 C C . LEU A 1 81 ? 4.603 2.152 3.294 1.00 97.31 81 LEU A C 1
ATOM 684 O O . LEU A 1 81 ? 3.635 2.287 2.554 1.00 97.31 81 LEU A O 1
ATOM 688 N N . ARG A 1 82 ? 4.482 2.006 4.619 1.00 97.38 82 ARG A N 1
ATOM 689 C CA . ARG A 1 82 ? 3.204 2.097 5.343 1.00 97.38 82 ARG A CA 1
ATOM 690 C C . ARG A 1 82 ? 2.494 3.415 5.059 1.00 97.38 82 ARG A C 1
ATOM 692 O O . ARG A 1 82 ? 1.302 3.415 4.783 1.00 97.38 82 ARG A O 1
ATOM 699 N N . ASP A 1 83 ? 3.232 4.521 5.119 1.00 96.25 83 ASP A N 1
ATOM 700 C CA . ASP A 1 83 ? 2.688 5.852 4.851 1.00 96.25 83 ASP A CA 1
ATOM 701 C C . ASP A 1 83 ? 2.081 5.939 3.446 1.00 96.25 83 ASP A C 1
ATOM 703 O O . ASP A 1 83 ? 0.951 6.387 3.280 1.00 96.25 83 ASP A O 1
ATOM 707 N N . THR A 1 84 ? 2.804 5.420 2.452 1.00 96.88 84 THR A N 1
ATOM 708 C CA . THR A 1 84 ? 2.350 5.381 1.056 1.00 96.88 84 THR A CA 1
ATOM 709 C C . THR A 1 84 ? 1.130 4.473 0.890 1.00 96.88 84 THR A C 1
ATOM 711 O O . THR A 1 84 ? 0.168 4.876 0.248 1.00 96.88 84 THR A O 1
ATOM 714 N N . ILE A 1 85 ? 1.114 3.289 1.517 1.00 97.50 85 ILE A N 1
ATOM 715 C CA . ILE A 1 85 ? -0.054 2.389 1.516 1.00 97.50 85 ILE A CA 1
ATOM 716 C C . ILE A 1 85 ? -1.296 3.110 2.053 1.00 97.50 85 ILE A C 1
ATOM 718 O O . ILE A 1 85 ? -2.348 3.060 1.424 1.00 97.50 85 ILE A O 1
ATOM 722 N N . ILE A 1 86 ? -1.174 3.803 3.188 1.00 95.44 86 ILE A N 1
ATOM 723 C CA . ILE A 1 86 ? -2.289 4.538 3.799 1.00 95.44 86 ILE A CA 1
ATOM 724 C C . ILE A 1 86 ? -2.795 5.636 2.862 1.00 95.44 86 ILE A C 1
ATOM 726 O O . ILE A 1 86 ? -3.999 5.736 2.646 1.00 95.44 86 ILE A O 1
ATOM 730 N N . VAL A 1 87 ? -1.891 6.439 2.294 1.00 94.00 87 VAL A N 1
ATOM 731 C CA . VAL A 1 87 ? -2.245 7.534 1.376 1.00 94.00 87 VAL A CA 1
ATOM 732 C C . VAL A 1 87 ? -3.037 7.007 0.179 1.00 94.00 87 VAL A C 1
ATOM 734 O O . VAL A 1 87 ? -4.120 7.512 -0.109 1.00 94.00 87 VAL A O 1
ATOM 737 N N . GLU A 1 88 ? -2.534 5.967 -0.487 1.00 94.94 88 GLU A N 1
ATOM 738 C CA . GLU A 1 88 ? -3.184 5.416 -1.678 1.00 94.94 88 GLU A CA 1
ATOM 739 C C . GLU A 1 88 ? -4.522 4.731 -1.353 1.00 94.94 88 GLU A C 1
ATOM 741 O O . GLU A 1 88 ? -5.488 4.908 -2.094 1.00 94.94 88 GLU A O 1
ATOM 746 N N . LEU A 1 89 ? -4.628 4.007 -0.230 1.00 94.19 89 LEU A N 1
ATOM 747 C CA . LEU A 1 89 ? -5.897 3.407 0.202 1.00 94.19 89 LEU A CA 1
ATOM 748 C C . LEU A 1 89 ? -6.949 4.469 0.542 1.00 94.19 89 LEU A C 1
ATOM 750 O O . LEU A 1 89 ? -8.102 4.322 0.142 1.00 94.19 89 LEU A O 1
ATOM 754 N N . VAL A 1 90 ? -6.563 5.548 1.231 1.00 91.12 90 VAL A N 1
ATOM 755 C CA . VAL A 1 90 ? -7.479 6.651 1.562 1.00 91.12 90 VAL A CA 1
ATOM 756 C C . VAL A 1 90 ? -7.938 7.369 0.293 1.00 91.12 90 VAL A C 1
ATOM 758 O O . VAL A 1 90 ? -9.136 7.577 0.141 1.00 91.12 90 VAL A O 1
ATOM 761 N N . HIS A 1 91 ? -7.039 7.676 -0.650 1.00 88.25 91 HIS A N 1
ATOM 762 C CA . HIS A 1 91 ? -7.424 8.271 -1.940 1.00 88.25 91 HIS A CA 1
ATOM 763 C C . HIS A 1 91 ? -8.403 7.396 -2.736 1.00 88.25 91 HIS A C 1
ATOM 765 O O . HIS A 1 91 ? -9.243 7.909 -3.472 1.00 88.25 91 HIS A O 1
ATOM 771 N N . TYR A 1 92 ? -8.276 6.074 -2.627 1.00 91.25 92 TYR A N 1
ATOM 772 C CA . TYR A 1 92 ? -9.128 5.129 -3.341 1.00 91.25 92 TYR A CA 1
ATOM 773 C C . TYR A 1 92 ? -10.495 4.923 -2.688 1.00 91.25 92 TYR A C 1
ATOM 775 O O . TYR A 1 92 ? -11.499 4.847 -3.400 1.00 91.25 92 TYR A O 1
ATOM 783 N N . TRP A 1 93 ? -10.531 4.832 -1.358 1.00 90.62 93 TRP A N 1
ATOM 784 C CA . TRP A 1 93 ? -11.749 4.534 -0.604 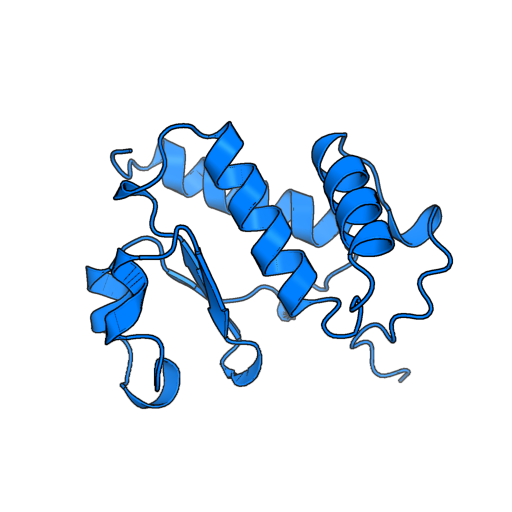1.00 90.62 93 TRP A CA 1
ATOM 785 C C . TRP A 1 93 ? -12.567 5.774 -0.248 1.00 90.62 93 TRP A C 1
ATOM 787 O O . TRP A 1 93 ? -13.791 5.716 -0.235 1.00 90.62 93 TRP A O 1
ATOM 797 N N . PHE A 1 94 ? -11.899 6.907 -0.032 1.00 86.44 94 PHE A N 1
ATOM 798 C CA . PHE A 1 94 ? -12.518 8.188 0.298 1.00 86.44 94 PHE A CA 1
ATOM 799 C C . PHE A 1 94 ? -12.120 9.259 -0.734 1.00 86.44 94 PHE A C 1
ATOM 801 O O . PHE A 1 94 ? -11.403 10.205 -0.400 1.00 86.44 94 PHE A O 1
ATOM 808 N N . PRO A 1 95 ? -12.549 9.128 -2.004 1.00 82.06 95 PRO A N 1
ATOM 809 C CA . PRO A 1 95 ? -12.152 10.054 -3.068 1.00 82.06 95 PRO A CA 1
ATOM 810 C C . PRO A 1 95 ? -12.612 11.498 -2.807 1.00 82.06 95 PRO A C 1
ATOM 812 O O . PRO A 1 95 ? -11.952 12.441 -3.239 1.00 82.06 95 PRO A O 1
ATOM 815 N N . ASP A 1 96 ? -13.707 11.675 -2.062 1.00 78.19 96 ASP A N 1
ATOM 816 C CA . ASP A 1 96 ? -14.272 12.979 -1.697 1.00 78.19 96 ASP A CA 1
ATOM 817 C C . ASP A 1 96 ? -13.623 13.632 -0.480 1.00 78.19 96 ASP A C 1
ATOM 819 O O . ASP A 1 96 ? -14.010 14.734 -0.088 1.00 78.19 96 ASP A O 1
ATOM 823 N N . LEU A 1 97 ? -12.604 13.001 0.102 1.00 77.50 97 LEU A N 1
ATOM 824 C CA . LEU A 1 97 ? -11.863 13.541 1.233 1.00 77.50 97 LEU A CA 1
ATOM 825 C C . LEU A 1 97 ? -10.882 14.620 0.737 1.00 77.50 97 LEU A C 1
ATOM 827 O O . LEU A 1 97 ? -9.662 14.466 0.742 1.00 77.50 97 LEU A O 1
ATOM 831 N N . ARG A 1 98 ? -11.471 15.714 0.240 1.00 63.03 98 ARG A N 1
ATOM 832 C CA . ARG A 1 98 ? -10.830 16.839 -0.454 1.00 63.03 98 ARG A CA 1
ATOM 833 C C . ARG A 1 98 ? -10.149 17.804 0.515 1.00 63.03 98 ARG A C 1
ATOM 835 O O . ARG A 1 98 ? -9.202 18.489 0.136 1.00 63.03 98 ARG A O 1
ATOM 842 N N . HIS A 1 99 ? -10.597 17.860 1.772 1.00 66.88 99 HIS A N 1
ATOM 843 C CA . HIS A 1 99 ? -9.977 18.711 2.782 1.00 66.88 99 HIS A CA 1
ATOM 844 C C . HIS A 1 99 ? -8.697 18.076 3.324 1.00 66.88 99 HIS A C 1
ATOM 846 O O . HIS A 1 99 ? -8.718 17.052 4.012 1.00 66.88 99 HIS A O 1
ATOM 852 N N . TYR A 1 100 ? -7.569 18.750 3.085 1.00 75.75 100 TYR A N 1
ATOM 853 C CA . TYR A 1 100 ? -6.253 18.327 3.565 1.00 75.75 100 TYR A CA 1
ATOM 854 C C . TYR A 1 100 ? -6.233 18.048 5.079 1.00 75.75 100 TYR A C 1
ATOM 856 O O . TYR A 1 100 ? -5.610 17.087 5.523 1.00 75.75 100 TYR A O 1
ATOM 864 N N . SER A 1 101 ? -6.957 18.832 5.886 1.00 81.19 101 SER A N 1
ATOM 865 C CA . SER A 1 101 ? -7.033 18.646 7.341 1.00 81.19 101 SER A CA 1
ATOM 866 C C . SER A 1 101 ? -7.697 17.324 7.739 1.00 81.19 101 SER A C 1
ATOM 868 O O . SER A 1 101 ? -7.165 16.610 8.589 1.00 81.19 101 SER A O 1
ATOM 870 N N . GLN A 1 102 ? -8.822 16.959 7.118 1.00 81.25 102 GLN A N 1
ATOM 871 C CA . GLN A 1 102 ? -9.494 15.675 7.346 1.00 81.25 102 GLN A CA 1
ATOM 872 C C . GLN A 1 102 ? -8.599 14.515 6.900 1.00 81.25 102 GLN A C 1
ATOM 874 O O . GLN A 1 102 ? -8.464 13.526 7.620 1.00 81.25 102 GLN A O 1
ATOM 879 N N . PHE A 1 103 ? -7.907 14.669 5.766 1.00 85.56 103 PHE A N 1
ATOM 880 C CA . PHE A 1 103 ? -6.996 13.646 5.250 1.00 85.56 103 PHE A CA 1
ATOM 881 C C . PHE A 1 103 ? -5.850 13.383 6.223 1.00 85.56 103 PHE A C 1
ATOM 883 O O . PHE A 1 103 ? -5.544 12.236 6.553 1.00 85.56 103 PHE A O 1
ATOM 890 N N . GLN A 1 104 ? -5.237 14.446 6.744 1.00 87.12 104 GLN A N 1
ATOM 891 C CA . GLN A 1 104 ? -4.161 14.317 7.722 1.00 87.12 104 GLN A CA 1
ATOM 892 C C . GLN A 1 104 ? -4.640 13.689 9.031 1.00 87.12 104 GLN A C 1
ATOM 894 O O . GLN A 1 104 ? -3.908 12.908 9.640 1.00 87.12 104 GLN A O 1
ATOM 899 N N . GLN A 1 105 ? -5.857 14.001 9.471 1.00 86.38 105 GLN A N 1
ATOM 900 C CA . GLN A 1 105 ? -6.430 13.409 10.674 1.00 86.38 105 GLN A CA 1
ATOM 901 C C . GLN A 1 105 ? -6.706 11.905 10.496 1.00 86.38 105 GLN A C 1
ATOM 903 O O . GLN A 1 105 ? -6.236 11.107 11.311 1.00 86.38 105 GLN A O 1
ATOM 908 N N . MET A 1 106 ? -7.343 11.513 9.387 1.00 86.81 106 MET A N 1
ATOM 909 C CA . MET A 1 106 ? -7.539 10.119 8.964 1.00 86.81 106 MET A CA 1
ATOM 910 C C . MET A 1 106 ? -6.208 9.356 8.933 1.00 86.81 106 MET A C 1
ATOM 912 O O . MET A 1 106 ? -6.033 8.334 9.598 1.00 86.81 106 MET A O 1
ATOM 916 N N . LYS A 1 107 ? -5.216 9.905 8.228 1.00 89.81 107 LYS A N 1
ATOM 917 C CA . LYS A 1 107 ? -3.874 9.330 8.112 1.00 89.81 107 LYS A CA 1
ATOM 918 C C . LYS A 1 107 ? -3.208 9.129 9.477 1.00 89.81 107 LYS A C 1
ATOM 920 O O . LYS A 1 107 ? -2.661 8.059 9.746 1.00 89.81 107 LYS A O 1
ATOM 925 N N . LYS A 1 108 ? -3.254 10.135 10.359 1.00 89.75 108 LYS A N 1
ATOM 926 C CA . LYS A 1 108 ? -2.697 10.047 11.722 1.00 89.75 108 LYS A CA 1
ATOM 927 C C . LYS A 1 108 ? -3.400 8.975 12.556 1.00 89.75 108 LYS A C 1
ATOM 929 O O . LYS A 1 108 ? -2.725 8.272 13.307 1.00 89.75 108 LYS A O 1
ATOM 934 N N . ALA A 1 109 ? -4.719 8.839 12.434 1.00 88.62 109 ALA A N 1
ATOM 935 C CA . ALA A 1 109 ? -5.486 7.809 13.128 1.00 88.62 109 ALA A CA 1
ATOM 936 C C . ALA A 1 109 ? -5.083 6.397 12.664 1.00 88.62 109 ALA A C 1
ATOM 938 O O . ALA A 1 109 ? -4.768 5.553 13.505 1.00 88.62 109 ALA A O 1
ATOM 939 N N . LEU A 1 110 ? -4.973 6.174 11.350 1.00 88.69 110 LEU A N 1
ATOM 940 C CA . LEU A 1 110 ? -4.536 4.894 10.774 1.00 88.69 110 LEU A CA 1
ATOM 941 C C . LEU A 1 110 ? -3.107 4.522 11.185 1.00 88.69 110 LEU A C 1
ATOM 943 O O . LEU A 1 110 ? -2.838 3.380 11.554 1.00 88.69 110 LEU A O 1
ATOM 947 N N . LEU A 1 111 ? -2.189 5.493 11.204 1.00 88.75 111 LEU A N 1
ATOM 948 C CA . LEU A 1 111 ? -0.818 5.280 11.684 1.00 88.75 111 LEU A CA 1
ATOM 949 C C . LEU A 1 111 ? -0.754 4.881 13.167 1.00 88.75 111 LEU A C 1
ATOM 951 O O . LEU A 1 111 ? 0.161 4.157 13.554 1.00 88.75 111 LEU A O 1
ATOM 955 N N . LYS A 1 112 ? -1.716 5.331 13.983 1.00 88.62 112 LYS A N 1
ATOM 956 C CA . LYS A 1 112 ? -1.875 4.943 15.396 1.00 88.62 112 LYS A CA 1
ATOM 957 C C . LYS A 1 112 ? -2.657 3.639 15.582 1.00 88.62 112 LYS A C 1
ATOM 959 O O . LYS A 1 112 ? -2.846 3.206 16.711 1.00 88.62 112 LYS A O 1
ATOM 964 N N . GLY A 1 113 ? -3.125 3.031 14.495 1.00 83.81 113 GLY A N 1
ATOM 965 C CA . GLY A 1 113 ? -3.900 1.800 14.527 1.00 83.81 113 GLY A CA 1
ATOM 966 C C . GLY A 1 113 ? -5.376 1.970 14.901 1.00 83.81 113 GLY A C 1
ATOM 967 O O . GLY A 1 113 ? -6.031 0.978 15.208 1.00 83.81 113 GLY A O 1
ATOM 968 N N . LYS A 1 114 ? -5.900 3.201 14.891 1.00 86.31 114 LYS A N 1
ATOM 969 C CA . LYS A 1 114 ? -7.304 3.483 15.213 1.00 86.31 114 LYS A CA 1
ATOM 970 C C . LYS A 1 114 ? -8.234 3.130 14.049 1.00 86.31 114 LYS A C 1
ATOM 972 O O . LYS A 1 114 ? -7.781 2.956 12.919 1.00 86.31 114 LYS A O 1
ATOM 977 N N . ILE A 1 115 ? -9.533 3.075 14.345 1.00 79.38 115 ILE A N 1
ATOM 978 C CA . ILE A 1 115 ? -10.621 2.871 13.382 1.00 79.38 115 ILE A CA 1
ATOM 979 C C . ILE A 1 115 ? -11.305 4.232 13.141 1.00 79.38 115 ILE A C 1
ATOM 981 O O . ILE A 1 115 ? -12.266 4.572 13.828 1.00 79.38 115 ILE A O 1
ATOM 985 N N . PRO A 1 116 ? -10.778 5.058 12.223 1.00 70.12 116 PRO A N 1
ATOM 986 C CA . PRO A 1 116 ? -11.126 6.473 12.111 1.00 70.12 116 PRO A CA 1
ATOM 987 C C . PRO A 1 116 ? -12.594 6.743 11.783 1.00 70.12 116 PRO A C 1
ATOM 989 O O . PRO A 1 116 ? -13.137 7.717 12.286 1.00 70.12 116 PRO A O 1
ATOM 992 N N . TYR A 1 117 ? -13.267 5.907 10.990 1.00 63.12 117 TYR A N 1
ATOM 993 C CA . TYR A 1 117 ? -14.668 6.161 10.624 1.00 63.12 117 TYR A CA 1
ATOM 994 C C . TYR A 1 117 ? -15.634 6.134 11.824 1.00 63.12 117 TYR A C 1
ATOM 996 O O . TYR A 1 117 ? -16.757 6.603 11.700 1.00 63.12 117 TYR A O 1
ATOM 1004 N N . LYS A 1 118 ? -15.215 5.603 12.983 1.00 60.81 118 LYS A N 1
ATOM 1005 C CA . LYS A 1 118 ? -15.987 5.699 14.231 1.00 60.81 118 LYS A CA 1
ATOM 1006 C C . LYS A 1 118 ? -15.854 7.070 14.904 1.00 60.81 118 LYS A C 1
ATOM 1008 O O . LYS A 1 118 ? -16.783 7.507 15.570 1.00 60.81 118 LYS A O 1
ATOM 1013 N N . ASP A 1 119 ? -14.712 7.732 14.719 1.00 53.94 119 ASP A N 1
ATOM 1014 C CA . ASP A 1 119 ? -14.353 8.985 15.397 1.00 53.94 119 ASP A CA 1
ATOM 1015 C C . ASP A 1 119 ? -14.627 10.220 14.526 1.00 53.94 119 ASP A C 1
ATOM 1017 O O . ASP A 1 119 ? -14.893 11.313 15.025 1.00 53.94 119 ASP A O 1
ATOM 1021 N N . PHE A 1 120 ? -14.546 10.069 13.207 1.00 56.69 120 PHE A N 1
ATOM 1022 C CA . PHE A 1 120 ? -14.848 11.132 12.265 1.00 56.69 120 PHE A CA 1
ATOM 1023 C C . PHE A 1 120 ? -16.296 10.969 11.794 1.00 56.69 120 PHE A C 1
ATOM 1025 O O . PHE A 1 120 ? -16.652 9.917 11.267 1.00 56.69 120 PHE A O 1
ATOM 1032 N N . LYS A 1 121 ? -17.112 12.028 11.909 1.00 52.91 121 LYS A N 1
ATOM 1033 C CA . LYS A 1 121 ? -18.371 12.181 11.153 1.00 52.91 121 LYS A CA 1
ATOM 1034 C C . LYS A 1 121 ? -18.035 12.326 9.667 1.00 52.91 121 LYS A C 1
ATOM 1036 O O . LYS A 1 121 ? -18.100 13.411 9.097 1.00 52.91 121 LYS A O 1
ATOM 1041 N N . ILE A 1 122 ? -17.520 11.260 9.071 1.00 55.22 122 ILE A N 1
ATOM 1042 C CA . ILE A 1 122 ? -17.165 11.230 7.664 1.00 55.22 122 ILE A CA 1
ATOM 1043 C C . ILE A 1 122 ? -18.474 11.046 6.927 1.00 55.22 122 ILE A C 1
ATOM 1045 O O . ILE A 1 122 ? -18.923 9.930 6.712 1.00 55.22 122 ILE A O 1
ATOM 1049 N N . GLU A 1 123 ? -19.047 12.166 6.509 1.00 50.69 123 GLU A N 1
ATOM 1050 C CA . GLU A 1 123 ? -20.041 12.216 5.437 1.00 50.69 123 GLU A CA 1
ATOM 1051 C C . GLU A 1 123 ? -19.419 11.879 4.070 1.00 50.69 123 GLU A C 1
ATOM 1053 O O . GLU A 1 123 ? -20.040 12.104 3.037 1.00 50.69 123 GLU A O 1
ATOM 1058 N N . ALA A 1 124 ? -18.178 11.365 4.013 1.00 51.75 124 ALA A N 1
ATOM 1059 C CA . ALA A 1 124 ? -17.707 10.769 2.773 1.00 51.75 124 ALA A CA 1
ATOM 1060 C C . ALA A 1 124 ? -18.605 9.570 2.523 1.00 51.75 124 ALA A C 1
ATOM 1062 O O . ALA A 1 124 ? -18.592 8.601 3.284 1.00 51.75 124 ALA A O 1
ATOM 1063 N N . THR A 1 125 ? -19.399 9.693 1.470 1.00 49.53 125 THR A N 1
ATOM 1064 C CA . THR A 1 125 ? -20.214 8.639 0.905 1.00 49.53 125 THR A CA 1
ATOM 1065 C C . THR A 1 125 ? -19.290 7.446 0.715 1.00 49.53 125 THR A C 1
ATOM 1067 O O . THR A 1 125 ? -18.479 7.403 -0.213 1.00 49.53 125 THR A O 1
ATOM 1070 N N . LEU A 1 126 ? -19.321 6.509 1.666 1.00 52.31 126 LEU A N 1
ATOM 1071 C CA . LEU A 1 126 ? -18.681 5.221 1.483 1.00 52.31 126 LEU A CA 1
ATOM 1072 C C . LEU A 1 126 ? -19.211 4.703 0.144 1.00 52.31 126 LEU A C 1
ATOM 1074 O O . LEU A 1 126 ? -20.396 4.865 -0.151 1.00 52.31 126 LEU A O 1
ATOM 1078 N N . LYS A 1 127 ? -18.366 4.072 -0.673 1.00 52.12 127 LYS A N 1
ATOM 1079 C CA . LYS A 1 127 ? -18.826 3.331 -1.860 1.00 52.12 127 LYS A CA 1
ATOM 1080 C C . LYS A 1 127 ? -19.631 2.079 -1.470 1.00 52.12 127 LYS A C 1
ATOM 1082 O O . LYS A 1 127 ? -19.468 1.024 -2.070 1.00 52.12 127 LYS A O 1
ATOM 108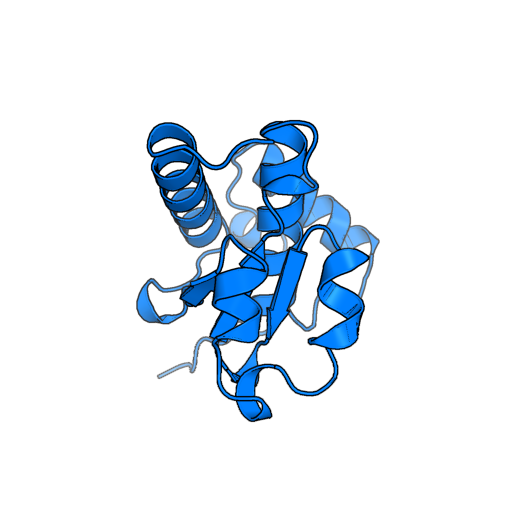7 N N . ILE A 1 128 ? -20.432 2.161 -0.418 1.00 41.44 128 ILE A N 1
ATOM 1088 C CA . ILE A 1 128 ? -21.392 1.147 -0.036 1.00 41.44 128 ILE A CA 1
ATOM 1089 C C . ILE A 1 128 ? -22.657 1.521 -0.808 1.00 41.44 128 ILE A C 1
ATOM 1091 O O . ILE A 1 128 ? -23.239 2.568 -0.513 1.00 41.44 128 ILE A O 1
ATOM 1095 N N . PRO A 1 129 ? -23.078 0.733 -1.812 1.00 35.62 129 PRO A N 1
ATOM 1096 C CA . PRO A 1 129 ? -24.474 0.767 -2.198 1.00 35.62 129 PRO A CA 1
ATOM 1097 C C . PRO A 1 129 ? -25.249 0.385 -0.940 1.00 35.62 129 PRO A C 1
ATOM 1099 O O . PRO A 1 129 ? -24.971 -0.647 -0.329 1.00 35.62 129 PRO A O 1
ATOM 1102 N N . ILE A 1 130 ? -26.154 1.258 -0.513 1.00 33.66 130 ILE A N 1
ATOM 1103 C CA . ILE A 1 130 ? -27.244 0.832 0.353 1.00 33.66 130 ILE A CA 1
ATOM 1104 C C . ILE A 1 130 ? -28.078 -0.093 -0.536 1.00 33.66 130 ILE A C 1
ATOM 1106 O O . ILE A 1 130 ? -28.787 0.389 -1.418 1.00 33.66 130 ILE A O 1
ATOM 1110 N N . GLU A 1 131 ? -27.893 -1.398 -0.370 1.00 35.66 131 GLU A N 1
ATOM 1111 C CA . GLU A 1 131 ? -28.917 -2.396 -0.679 1.00 35.66 131 GLU A CA 1
ATOM 1112 C C . GLU A 1 131 ? -29.526 -2.857 0.643 1.00 35.66 131 GLU A C 1
ATOM 1114 O O . GLU A 1 131 ? -28.742 -3.166 1.575 1.00 35.66 131 GLU A O 1
#

Secondary structure (DSSP, 8-state):
----HHHHHHHHHHHHHHHHHTT--GGGPPEEE-SHHHHHHS-HHHHTTTTTTGGG-SEEEETTTTEEEE-GGG-S-HHHHHHHHHHHHHHHH-TT---HHHHHHHHHHHHTT--HHHHS---S--S----

Radius of gyration: 14.73 Å; chains: 1; bounding box: 44×31×37 Å

pLDDT: mean 85.76, std 14.79, range [33.66, 98.12]

Sequence (131 aa):
MKLTEFRKAWIHNEIRCRVEQIGMPKQEIPRIILTRKEWLALPKELTHGLRTTTHKKLGTIRPRSRIMFLNVRSHRSLRQLRDTIIVELVHYWFPDLRHYSQFQQMKKALLKGKIPYKDFKIEATLKIPIE

Foldseek 3Di:
DDDDPVVVVVLVVLLVLLCVLQVHDPVLQAAEDEDLVVVVVDDCVQCPPCNVPVVVDQKAADLVRRYIYGPNVPDPDPLVSSLRSNLRVCCNFQVVPPDPVSSVVSSVCVSVSHSCVVVDPPPRPGPDPPD